Protein AF-A0A7C3GX10-F1 (afdb_monomer_lite)

pLDDT: mean 71.92, std 11.88, range [40.12, 85.06]

Secondary structure (DSSP, 8-state):
-PPPPPTT--SHHHHHHHHHHHHHHHHHHHHHHHHHHHH---HHHHHTS-HHHHTTS---SS--HHHHHHHHHHHHHHHHHHHHHHHHHHHHHHHHHH----GGGG--PPPPPP-

S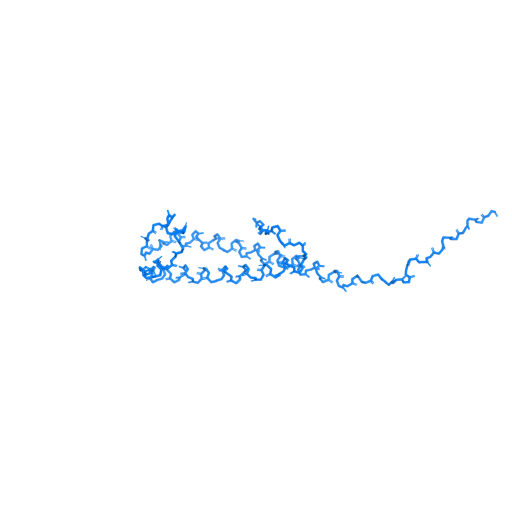equence (115 aa):
MAVVYPTTVVTDVDKMAYLIRYQHEWHQLFNKLGKWFNSGITQAEYDVLPLNVRSRVDYVPQISKAQWDYAKTSMMKVRQALVSDIQTVHTALRLSTTYSPDPTDMFTPTPAPVV

Radius of gyration: 24.32 Å; chains: 1; bounding box: 77×20×60 Å

Foldseek 3Di:
DADDDDPVQDDLVSVLVVLVVVVVVLVVVLVVLVCCAVQFDDPVNLVPDDPVVPVPDPRDRHDDPVRNVVCVVVSVVVVVNSVVSNVVSVVVVVVVVVDDPPPVVPDDPDDDDDD

Structure (mmCIF, N/CA/C/O backbone):
data_AF-A0A7C3GX10-F1
#
_entry.id   AF-A0A7C3GX10-F1
#
loop_
_atom_site.group_PDB
_atom_site.id
_atom_site.type_symbol
_atom_site.label_atom_id
_atom_site.label_alt_id
_atom_site.label_comp_id
_atom_site.label_asym_id
_atom_site.label_entity_id
_atom_site.label_seq_id
_atom_site.pdbx_PDB_ins_code
_atom_site.Cartn_x
_atom_site.Cartn_y
_atom_site.Cartn_z
_atom_site.occupancy
_atom_site.B_iso_or_equiv
_atom_site.auth_seq_id
_atom_site.auth_comp_id
_atom_site.auth_asym_id
_atom_site.auth_atom_id
_atom_site.pdbx_PDB_model_num
ATOM 1 N N . MET A 1 1 ? 11.532 -5.863 1.066 1.00 50.06 1 MET A N 1
ATOM 2 C CA . MET A 1 1 ? 10.333 -6.328 0.336 1.00 50.06 1 MET A CA 1
ATOM 3 C C . MET A 1 1 ? 10.288 -5.507 -0.940 1.00 50.06 1 MET A C 1
ATOM 5 O O . MET A 1 1 ? 10.290 -4.292 -0.809 1.00 50.06 1 MET A O 1
ATOM 9 N N . ALA A 1 2 ? 10.402 -6.129 -2.114 1.00 61.72 2 ALA A N 1
ATOM 10 C CA . ALA A 1 2 ? 10.474 -5.421 -3.400 1.00 61.72 2 ALA A CA 1
ATOM 11 C C . ALA A 1 2 ? 9.066 -5.144 -3.954 1.00 61.72 2 ALA A C 1
ATOM 13 O O . ALA A 1 2 ? 8.140 -5.909 -3.662 1.00 61.72 2 ALA A O 1
ATOM 14 N N . VAL A 1 3 ? 8.892 -4.067 -4.727 1.00 67.62 3 VAL A N 1
ATOM 15 C CA . VAL A 1 3 ? 7.620 -3.778 -5.406 1.00 67.62 3 VAL A CA 1
ATOM 16 C C . VAL A 1 3 ? 7.412 -4.799 -6.527 1.00 67.62 3 VAL A C 1
ATOM 18 O O . VAL A 1 3 ? 8.297 -5.021 -7.349 1.00 67.62 3 VAL A O 1
ATOM 21 N N . VAL A 1 4 ? 6.245 -5.446 -6.554 1.00 76.44 4 VAL A N 1
ATOM 22 C CA . VAL A 1 4 ? 5.893 -6.410 -7.606 1.00 76.44 4 VAL A CA 1
ATOM 23 C C . VAL A 1 4 ? 5.229 -5.662 -8.759 1.00 76.44 4 VAL A C 1
ATOM 25 O O . VAL A 1 4 ? 4.224 -4.975 -8.562 1.00 76.44 4 VAL A O 1
ATOM 28 N N . TYR A 1 5 ? 5.795 -5.803 -9.956 1.00 75.06 5 TYR A N 1
ATOM 29 C CA . TYR A 1 5 ? 5.269 -5.201 -11.178 1.00 75.06 5 TYR A CA 1
ATOM 30 C C . TYR A 1 5 ? 4.331 -6.178 -11.902 1.00 75.06 5 TYR A C 1
ATOM 32 O O . TYR A 1 5 ? 4.615 -7.378 -11.945 1.00 75.06 5 TYR A O 1
ATOM 40 N N . PRO A 1 6 ? 3.225 -5.697 -12.493 1.00 77.25 6 PRO A N 1
ATOM 41 C CA . PRO A 1 6 ? 2.410 -6.505 -13.391 1.00 77.25 6 PRO A CA 1
ATOM 42 C C . PRO A 1 6 ? 3.174 -6.811 -14.688 1.00 77.25 6 PRO A C 1
ATOM 44 O O . PRO A 1 6 ? 4.030 -6.040 -15.114 1.00 77.25 6 PRO A O 1
ATOM 47 N N . THR A 1 7 ? 2.826 -7.914 -15.356 1.00 78.38 7 THR A N 1
ATOM 48 C CA . THR A 1 7 ? 3.488 -8.376 -16.595 1.00 78.38 7 THR A CA 1
ATOM 49 C C . THR A 1 7 ? 3.375 -7.400 -17.768 1.00 78.38 7 THR A C 1
ATOM 51 O O . THR A 1 7 ? 4.136 -7.499 -18.723 1.00 78.38 7 THR A O 1
ATOM 54 N N . THR A 1 8 ? 2.444 -6.447 -17.698 1.00 75.69 8 THR A N 1
ATOM 55 C CA . THR A 1 8 ? 2.250 -5.382 -18.692 1.00 75.69 8 THR A CA 1
ATOM 56 C C . THR A 1 8 ? 3.288 -4.262 -18.595 1.00 75.69 8 THR A C 1
ATOM 58 O O . THR A 1 8 ? 3.344 -3.418 -19.481 1.00 75.69 8 THR A O 1
ATOM 61 N N . VAL A 1 9 ? 4.079 -4.212 -17.519 1.00 78.19 9 VAL A N 1
ATOM 62 C CA . VAL A 1 9 ? 5.132 -3.213 -17.309 1.00 78.19 9 VAL A CA 1
ATOM 63 C C . VAL A 1 9 ? 6.453 -3.796 -17.804 1.00 78.19 9 VAL A C 1
ATOM 65 O O . VAL A 1 9 ? 7.071 -4.617 -17.128 1.00 78.19 9 VAL A O 1
ATOM 68 N N . VAL A 1 10 ? 6.867 -3.386 -19.003 1.00 74.56 10 VAL A N 1
ATOM 69 C CA . VAL A 1 10 ? 8.024 -3.974 -19.699 1.00 74.56 10 VAL A CA 1
ATOM 70 C C . VAL A 1 10 ? 9.218 -3.022 -19.688 1.00 74.56 10 VAL A C 1
ATOM 72 O O . VAL A 1 10 ? 10.340 -3.448 -19.408 1.00 74.56 10 VAL A O 1
ATOM 75 N N . THR A 1 11 ? 8.992 -1.732 -19.947 1.00 83.75 11 THR A N 1
ATOM 76 C CA . THR A 1 11 ? 10.070 -0.738 -20.050 1.00 83.75 11 THR A CA 1
ATOM 77 C C . THR A 1 11 ? 10.337 -0.023 -18.727 1.00 83.75 11 THR A C 1
ATOM 79 O O . THR A 1 11 ? 9.488 0.017 -17.837 1.00 83.75 11 THR A O 1
ATOM 82 N N . ASP A 1 12 ? 11.513 0.592 -18.585 1.00 77.19 12 ASP A N 1
ATOM 83 C CA . ASP A 1 12 ? 11.839 1.385 -17.391 1.00 77.19 12 ASP A CA 1
ATOM 84 C C . ASP A 1 12 ? 10.981 2.658 -17.268 1.00 77.19 12 ASP A C 1
ATOM 86 O O . ASP A 1 12 ? 10.704 3.116 -16.159 1.00 77.19 12 ASP A O 1
ATOM 90 N N . VAL A 1 13 ? 10.470 3.181 -18.389 1.00 79.12 13 VAL A N 1
ATOM 91 C CA . VAL A 1 13 ? 9.482 4.272 -18.402 1.00 79.12 13 VAL A CA 1
ATOM 92 C C . VAL A 1 13 ? 8.140 3.790 -17.844 1.00 79.12 13 VAL A C 1
ATOM 94 O O . VAL A 1 13 ? 7.563 4.456 -16.981 1.00 79.12 13 VAL A O 1
ATOM 97 N N . ASP A 1 14 ? 7.680 2.602 -18.251 1.00 81.25 14 ASP A N 1
ATOM 98 C CA . ASP A 1 14 ? 6.459 1.991 -17.708 1.00 81.25 14 ASP A CA 1
ATOM 99 C C . ASP A 1 14 ? 6.602 1.700 -16.211 1.00 81.25 14 ASP A C 1
ATOM 101 O O . ASP A 1 14 ? 5.668 1.926 -15.438 1.00 81.25 14 ASP A O 1
ATOM 105 N N . LYS A 1 15 ? 7.788 1.244 -15.778 1.00 79.75 15 LYS A N 1
ATOM 106 C CA . LYS A 1 15 ? 8.093 1.024 -14.356 1.00 79.75 15 LYS A CA 1
ATOM 107 C C . LYS A 1 15 ? 8.001 2.326 -13.574 1.00 79.75 15 LYS A C 1
ATOM 109 O O . LYS A 1 15 ? 7.366 2.344 -12.523 1.00 79.75 15 LYS A O 1
ATOM 114 N N . MET A 1 16 ? 8.567 3.419 -14.088 1.00 80.19 16 MET A N 1
ATOM 115 C CA . MET A 1 16 ? 8.489 4.727 -13.435 1.00 80.19 16 MET A CA 1
ATOM 116 C C . MET A 1 16 ? 7.038 5.224 -13.328 1.00 80.19 16 MET A C 1
ATOM 118 O O . MET A 1 16 ? 6.609 5.648 -12.254 1.00 80.19 16 MET A O 1
ATOM 122 N N . ALA A 1 17 ? 6.252 5.117 -14.404 1.00 80.69 17 ALA A N 1
ATOM 123 C CA . ALA A 1 17 ? 4.840 5.503 -14.400 1.00 80.69 17 ALA A CA 1
ATOM 124 C C . ALA A 1 17 ? 4.011 4.663 -13.410 1.00 80.69 17 ALA A C 1
ATOM 126 O O . ALA A 1 17 ? 3.204 5.207 -12.648 1.00 80.69 17 ALA A O 1
ATOM 127 N N . TYR A 1 18 ? 4.249 3.348 -13.371 1.00 82.81 18 TYR A N 1
ATOM 128 C CA . TYR A 1 18 ? 3.621 2.443 -12.413 1.00 82.81 18 TYR A CA 1
ATOM 129 C C . TYR A 1 18 ? 3.975 2.812 -10.969 1.00 82.81 18 TYR A C 1
ATOM 131 O O . TYR A 1 18 ? 3.078 2.925 -10.136 1.00 82.81 18 TYR A O 1
ATOM 139 N N . LEU A 1 19 ? 5.254 3.061 -10.671 1.00 82.69 19 LEU A N 1
ATOM 140 C CA . LEU A 1 19 ? 5.713 3.425 -9.328 1.00 82.69 19 LEU A CA 1
ATOM 141 C C . LEU A 1 19 ? 5.092 4.735 -8.833 1.00 82.69 19 LEU A C 1
ATOM 143 O O . LEU A 1 19 ? 4.646 4.795 -7.688 1.00 82.69 19 LEU A O 1
ATOM 147 N N . ILE A 1 20 ? 5.007 5.760 -9.688 1.00 81.25 20 ILE A N 1
ATOM 148 C CA . ILE A 1 20 ? 4.373 7.045 -9.345 1.00 81.25 20 ILE A CA 1
ATOM 149 C C . ILE A 1 20 ? 2.886 6.844 -9.032 1.00 81.25 20 ILE A C 1
ATOM 151 O O . ILE A 1 20 ? 2.386 7.336 -8.016 1.00 81.25 20 ILE A O 1
ATOM 155 N N . ARG A 1 21 ? 2.168 6.094 -9.877 1.00 83.25 21 ARG A N 1
ATOM 156 C CA . ARG A 1 21 ? 0.748 5.799 -9.655 1.00 83.25 21 ARG A CA 1
ATOM 157 C C . ARG A 1 21 ? 0.539 4.998 -8.372 1.00 83.25 21 ARG A C 1
ATOM 159 O O . ARG A 1 21 ? -0.310 5.353 -7.557 1.00 83.25 21 ARG A O 1
ATOM 166 N N . TYR A 1 22 ? 1.342 3.961 -8.168 1.00 80.50 22 TYR A N 1
ATOM 167 C CA . TYR A 1 22 ? 1.277 3.114 -6.986 1.00 80.50 22 TYR A CA 1
ATOM 168 C C . TYR A 1 22 ? 1.581 3.908 -5.708 1.00 80.50 22 TYR A C 1
ATOM 170 O O . TYR A 1 22 ? 0.889 3.739 -4.707 1.00 80.50 22 TYR A O 1
ATOM 178 N N . GLN A 1 23 ? 2.537 4.845 -5.748 1.00 80.12 23 GLN A N 1
ATOM 179 C CA . GLN A 1 23 ? 2.814 5.779 -4.653 1.00 80.12 23 GLN A CA 1
ATOM 180 C C . GLN A 1 23 ? 1.605 6.673 -4.332 1.00 80.12 23 GLN A C 1
ATOM 182 O O . GLN A 1 23 ? 1.315 6.914 -3.156 1.00 80.12 23 GLN A O 1
ATOM 187 N N . HIS A 1 24 ? 0.889 7.154 -5.353 1.00 82.75 24 HIS A N 1
ATOM 188 C CA . HIS A 1 24 ? -0.308 7.976 -5.173 1.00 82.75 24 HIS A CA 1
ATOM 189 C C . HIS A 1 24 ? -1.457 7.194 -4.519 1.00 82.75 24 HIS A C 1
ATOM 191 O O . HIS A 1 24 ? -2.024 7.649 -3.524 1.00 82.75 24 HIS A O 1
ATOM 197 N N . GLU A 1 25 ? -1.760 5.995 -5.024 1.00 81.38 25 GLU A N 1
ATOM 198 C CA . GLU A 1 25 ? -2.785 5.103 -4.460 1.00 81.38 25 GLU A CA 1
ATOM 199 C C . GLU A 1 25 ? -2.464 4.740 -2.998 1.00 81.38 25 GLU A C 1
ATOM 201 O O . GLU A 1 25 ? -3.335 4.788 -2.124 1.00 81.38 25 GLU A O 1
ATOM 206 N N . TRP A 1 26 ? -1.185 4.492 -2.701 1.00 80.06 26 TRP A N 1
ATOM 207 C CA . TRP A 1 26 ? -0.696 4.247 -1.346 1.00 80.06 26 TRP A CA 1
ATOM 208 C C . TRP A 1 26 ? -0.924 5.420 -0.390 1.00 80.06 26 TRP A C 1
ATOM 210 O O . TRP A 1 26 ? -1.342 5.225 0.753 1.00 80.06 26 TRP A O 1
ATOM 220 N N . HIS A 1 27 ? -0.665 6.646 -0.845 1.00 80.25 27 HIS A N 1
ATOM 221 C CA . HIS A 1 27 ? -0.883 7.847 -0.041 1.00 80.25 27 HIS A CA 1
ATOM 222 C C . HIS A 1 27 ? -2.372 8.057 0.270 1.00 80.25 27 HIS A C 1
ATOM 224 O O . HIS A 1 27 ? -2.734 8.377 1.404 1.00 80.25 27 HIS A O 1
ATOM 230 N N . GLN A 1 28 ? -3.251 7.821 -0.709 1.00 80.62 28 GLN A N 1
ATOM 231 C CA . GLN A 1 28 ? -4.698 7.888 -0.493 1.00 80.62 28 GLN A CA 1
ATOM 232 C C . GLN A 1 28 ? -5.171 6.857 0.537 1.00 80.62 28 GLN A C 1
ATOM 234 O O . GLN A 1 28 ? -5.977 7.186 1.410 1.00 80.62 28 GLN A O 1
ATOM 239 N N . LEU A 1 29 ? -4.655 5.627 0.464 1.00 80.19 29 LEU A N 1
ATOM 240 C CA . LEU A 1 29 ? -4.979 4.579 1.427 1.00 80.19 29 LEU A CA 1
ATOM 241 C C . LEU A 1 29 ? -4.516 4.953 2.842 1.00 80.19 29 LEU A C 1
ATOM 243 O O . LEU A 1 29 ? -5.295 4.826 3.784 1.00 80.19 29 LEU A O 1
ATOM 247 N N . PHE A 1 30 ? -3.291 5.469 2.989 1.00 79.88 30 PHE A N 1
ATOM 248 C CA . PHE A 1 30 ? -2.766 5.927 4.279 1.00 79.88 30 PHE A CA 1
ATOM 249 C C . PHE A 1 30 ? -3.655 7.010 4.904 1.00 79.88 30 PHE A C 1
ATOM 251 O O . PHE A 1 30 ? -4.000 6.922 6.082 1.00 79.88 30 PHE A O 1
ATOM 258 N N . ASN A 1 31 ? -4.084 7.994 4.110 1.00 82.94 31 ASN A N 1
ATOM 259 C CA . ASN A 1 31 ? -4.957 9.067 4.587 1.00 82.94 31 ASN A CA 1
ATOM 260 C C . ASN A 1 31 ? -6.345 8.547 4.989 1.00 82.94 31 ASN A C 1
ATOM 262 O O . ASN A 1 31 ? -6.874 8.963 6.020 1.00 82.94 31 ASN A O 1
ATOM 266 N N . LYS A 1 32 ? -6.918 7.608 4.223 1.00 77.75 32 LYS A N 1
ATOM 267 C CA . LYS A 1 32 ? -8.193 6.961 4.576 1.00 77.75 32 LYS A CA 1
ATOM 268 C C . LYS A 1 32 ? -8.090 6.184 5.886 1.00 77.75 32 LYS A C 1
ATOM 270 O O . LYS A 1 32 ? -8.923 6.381 6.762 1.00 77.75 32 LYS A O 1
ATOM 275 N N . LEU A 1 33 ? -7.047 5.372 6.060 1.00 74.81 33 LEU A N 1
ATOM 276 C CA . LEU A 1 33 ? -6.835 4.639 7.310 1.00 74.81 33 LEU A CA 1
ATOM 277 C C . LEU A 1 33 ? -6.571 5.579 8.492 1.00 74.81 33 LEU A C 1
ATOM 279 O O . LEU A 1 33 ? -7.111 5.360 9.569 1.00 74.81 33 LEU A O 1
ATOM 283 N N . GLY A 1 34 ? -5.802 6.654 8.297 1.00 77.94 34 GLY A N 1
ATOM 284 C CA . GLY A 1 34 ? -5.586 7.668 9.332 1.00 77.94 34 GLY A CA 1
ATOM 285 C C . GLY A 1 34 ? -6.886 8.358 9.754 1.00 77.94 34 GLY A C 1
ATOM 286 O O . GLY A 1 34 ? -7.105 8.594 10.942 1.00 77.94 34 GLY A O 1
ATOM 287 N N . LYS A 1 35 ? -7.788 8.619 8.799 1.00 80.44 35 LYS A N 1
ATOM 288 C CA . LYS A 1 35 ? -9.143 9.110 9.083 1.00 80.44 35 LYS A CA 1
ATOM 289 C C . LYS A 1 35 ? -9.952 8.074 9.869 1.00 80.44 35 LYS A C 1
ATOM 291 O O . LYS A 1 35 ? -10.537 8.426 10.887 1.00 80.44 35 LYS A O 1
ATOM 296 N N . TRP A 1 36 ? -9.930 6.806 9.461 1.00 80.19 36 TRP A N 1
ATOM 297 C CA . TRP A 1 36 ? -10.637 5.733 10.170 1.00 80.19 36 TRP A CA 1
ATOM 298 C C . TRP A 1 36 ? -10.098 5.479 11.580 1.00 80.19 36 TRP A C 1
ATOM 300 O O . TRP A 1 36 ? -10.860 5.105 12.463 1.00 80.19 36 TRP A O 1
ATOM 310 N N . PHE A 1 37 ? -8.811 5.717 11.828 1.00 77.19 37 PHE A N 1
ATOM 311 C CA . PHE A 1 37 ? -8.243 5.650 13.174 1.00 77.19 37 PHE A CA 1
ATOM 312 C C . PHE A 1 37 ? -8.739 6.789 14.069 1.00 77.19 37 PHE A C 1
ATOM 314 O O . PHE A 1 37 ? -9.179 6.545 15.188 1.00 77.19 37 PHE A O 1
ATOM 321 N N . ASN A 1 38 ? -8.691 8.029 13.578 1.00 77.31 38 ASN A N 1
ATOM 322 C CA . ASN A 1 38 ? -9.045 9.200 14.385 1.00 77.31 38 ASN A CA 1
ATOM 323 C C . ASN A 1 38 ? -10.558 9.360 14.581 1.00 77.31 38 ASN A C 1
ATOM 325 O O . ASN A 1 38 ? -11.003 9.821 15.628 1.00 77.31 38 ASN A O 1
ATOM 329 N N . SER A 1 39 ? -11.341 9.040 13.554 1.00 77.94 39 SER A N 1
ATOM 330 C CA . SER A 1 39 ? -12.767 9.376 13.467 1.00 77.94 39 SER A CA 1
ATOM 331 C C . SER A 1 39 ? -13.669 8.149 13.376 1.00 77.94 39 SER A C 1
ATOM 333 O O . SER A 1 39 ? -14.886 8.287 13.444 1.00 77.94 39 SER A O 1
ATOM 335 N N . GLY A 1 40 ? -13.080 6.964 13.223 1.00 71.44 40 GLY A N 1
ATOM 336 C CA . GLY A 1 40 ? -13.806 5.762 12.852 1.00 71.44 40 GLY A CA 1
ATOM 337 C C . GLY A 1 40 ? -14.133 5.684 11.360 1.00 71.44 40 GLY A C 1
ATOM 338 O O . GLY A 1 40 ? -14.049 6.676 10.631 1.00 71.44 40 GLY A O 1
ATOM 339 N N . ILE A 1 41 ? -14.478 4.486 10.888 1.00 76.75 41 ILE A N 1
ATOM 340 C CA . ILE A 1 41 ? -15.082 4.295 9.563 1.00 76.75 41 ILE A CA 1
ATOM 341 C C . ILE A 1 41 ? -16.591 4.471 9.699 1.00 76.75 41 ILE A C 1
ATOM 343 O O . ILE A 1 41 ? -17.221 3.889 10.580 1.00 76.75 41 ILE A O 1
ATOM 347 N N . THR A 1 42 ? -17.185 5.285 8.833 1.00 77.62 42 THR A N 1
ATOM 348 C CA . THR A 1 42 ? -18.645 5.405 8.796 1.00 77.62 42 THR A CA 1
ATOM 349 C C . THR A 1 42 ? -19.255 4.234 8.025 1.00 77.62 42 THR A C 1
ATOM 351 O O . THR A 1 42 ? -18.661 3.737 7.068 1.00 77.62 42 THR A O 1
ATOM 354 N N . GLN A 1 43 ? -20.471 3.821 8.388 1.00 73.69 43 GLN A N 1
ATOM 355 C CA . GLN A 1 43 ? -21.222 2.793 7.654 1.00 73.69 43 GLN A CA 1
ATOM 356 C C . GLN A 1 43 ? -21.305 3.117 6.148 1.00 73.69 43 GLN A C 1
ATOM 358 O O . GLN A 1 43 ? -21.053 2.259 5.311 1.00 73.69 43 GLN A O 1
ATOM 363 N N . ALA A 1 44 ? -21.543 4.388 5.803 1.00 79.06 44 ALA A N 1
ATOM 364 C CA . ALA A 1 44 ? -21.612 4.850 4.418 1.00 79.06 44 ALA A CA 1
ATOM 365 C C . ALA A 1 44 ? -20.293 4.658 3.645 1.00 79.06 44 ALA A C 1
ATOM 367 O O . ALA A 1 44 ? -20.314 4.300 2.470 1.00 79.06 44 ALA A O 1
ATOM 368 N N . GLU A 1 45 ? -19.142 4.876 4.292 1.00 76.00 45 GLU A N 1
ATOM 369 C CA . GLU A 1 45 ? -17.825 4.620 3.693 1.00 76.00 45 GLU A CA 1
ATOM 370 C C . GLU A 1 45 ? -17.535 3.123 3.554 1.00 76.00 45 GLU A C 1
ATOM 372 O O . GLU A 1 45 ? -16.867 2.720 2.602 1.00 76.00 45 GLU A O 1
ATOM 377 N N . TYR A 1 46 ? -18.037 2.302 4.478 1.00 75.88 46 TYR A N 1
ATOM 378 C CA . TYR A 1 46 ? -17.938 0.851 4.385 1.00 75.88 46 TYR A CA 1
ATOM 379 C C . TYR A 1 46 ? -18.795 0.302 3.237 1.00 75.88 46 TYR A C 1
ATOM 381 O O . TYR A 1 46 ? -18.321 -0.526 2.463 1.00 75.88 46 TYR A O 1
ATOM 389 N N . ASP A 1 47 ? -20.017 0.802 3.059 1.00 78.94 47 ASP A N 1
ATOM 390 C CA . ASP A 1 47 ? -20.975 0.287 2.073 1.00 78.94 47 ASP A CA 1
ATOM 391 C C . ASP A 1 47 ? -20.548 0.508 0.615 1.00 78.94 47 ASP A C 1
ATOM 393 O O . ASP A 1 47 ? -20.891 -0.295 -0.257 1.00 78.94 47 ASP A O 1
ATOM 397 N N . VAL A 1 48 ? -19.746 1.544 0.351 1.00 81.31 48 VAL A N 1
ATOM 398 C CA . VAL A 1 48 ? -19.160 1.814 -0.975 1.00 81.31 48 VAL A CA 1
ATOM 399 C C . VAL A 1 48 ? -17.895 0.999 -1.264 1.00 81.31 48 VAL A C 1
ATOM 401 O O . VAL A 1 48 ? -17.350 1.084 -2.368 1.00 81.31 48 VAL A O 1
ATOM 404 N N . LEU A 1 49 ? -17.407 0.195 -0.313 1.00 74.12 49 LEU A N 1
ATOM 405 C CA . LEU A 1 49 ? -16.279 -0.694 -0.570 1.00 74.12 49 LEU A CA 1
ATOM 406 C C . LEU A 1 49 ? -16.692 -1.825 -1.534 1.00 74.12 49 LEU A C 1
ATOM 408 O O . LEU A 1 49 ? -17.769 -2.422 -1.389 1.00 74.12 49 LEU A O 1
ATOM 412 N N . PRO A 1 50 ? -15.819 -2.183 -2.495 1.00 73.19 50 PRO A N 1
ATOM 413 C CA . PRO A 1 50 ? -16.030 -3.326 -3.374 1.00 73.19 50 PRO A CA 1
ATOM 414 C C . PRO A 1 50 ? -16.385 -4.604 -2.595 1.00 73.19 50 PRO A C 1
ATOM 416 O O . PRO A 1 50 ? -15.841 -4.865 -1.520 1.00 73.19 50 PRO A O 1
ATOM 419 N N . LEU A 1 51 ? -17.299 -5.422 -3.130 1.00 68.31 51 LEU A N 1
ATOM 420 C CA . LEU A 1 51 ? -17.841 -6.605 -2.437 1.00 68.31 51 LEU A CA 1
ATOM 421 C C . LEU A 1 51 ? -16.744 -7.612 -2.025 1.00 68.31 51 LEU A C 1
ATOM 423 O O . LEU A 1 51 ? -16.793 -8.213 -0.952 1.00 68.31 51 LEU A O 1
ATOM 427 N N . ASN A 1 52 ? -15.710 -7.758 -2.855 1.00 63.19 52 ASN A N 1
ATOM 428 C CA . ASN A 1 52 ? -14.529 -8.583 -2.586 1.00 63.19 52 ASN A CA 1
ATOM 429 C C . ASN A 1 52 ? -13.677 -8.076 -1.408 1.00 63.19 52 ASN A C 1
ATOM 431 O O . ASN A 1 52 ? -12.929 -8.860 -0.829 1.00 63.19 52 ASN A O 1
ATOM 435 N N . VAL A 1 53 ? -13.780 -6.791 -1.060 1.00 60.09 53 VAL A N 1
ATOM 436 C CA . VAL A 1 53 ? -13.128 -6.195 0.113 1.00 60.09 53 VAL A CA 1
ATOM 437 C C . VAL A 1 53 ? -14.015 -6.369 1.347 1.00 60.09 53 VAL A C 1
ATOM 439 O O . VAL A 1 53 ? -13.543 -6.894 2.350 1.00 60.09 53 VAL A O 1
ATOM 442 N N . ARG A 1 54 ? -15.313 -6.033 1.256 1.00 70.50 54 ARG A N 1
ATOM 443 C CA . ARG A 1 54 ? -16.276 -6.194 2.370 1.00 70.50 54 ARG A CA 1
ATOM 444 C C . ARG A 1 54 ? -16.419 -7.635 2.854 1.00 70.50 54 ARG A C 1
ATOM 446 O O . ARG A 1 54 ? -16.535 -7.874 4.042 1.00 70.50 54 ARG A O 1
ATOM 453 N N . SER A 1 55 ? -16.370 -8.609 1.946 1.00 72.19 55 SER A N 1
ATOM 454 C CA . SER A 1 55 ? -16.440 -10.040 2.300 1.00 72.19 55 SER A CA 1
ATOM 455 C C . SER A 1 55 ? -15.239 -10.559 3.100 1.00 72.19 55 SER A C 1
ATOM 457 O O . SER A 1 55 ? -15.282 -11.680 3.597 1.00 72.19 55 SER A O 1
ATOM 459 N N . ARG A 1 56 ? -14.155 -9.780 3.199 1.00 58.72 56 ARG A N 1
ATOM 460 C CA . ARG A 1 56 ? -12.901 -10.169 3.865 1.00 58.72 56 ARG A CA 1
ATOM 461 C C . ARG A 1 56 ? -12.568 -9.308 5.079 1.00 58.72 56 ARG A C 1
ATOM 463 O O . ARG A 1 56 ? -11.579 -9.587 5.752 1.00 58.72 56 ARG A O 1
ATOM 470 N N . VAL A 1 57 ? -13.322 -8.239 5.306 1.00 55.12 57 VAL A N 1
ATOM 471 C CA . VAL A 1 57 ? -13.023 -7.236 6.324 1.00 55.12 57 VAL A CA 1
ATOM 472 C C . VAL A 1 57 ? -14.321 -6.898 7.032 1.00 55.12 57 VAL A C 1
ATOM 474 O O . VAL A 1 57 ? -15.165 -6.230 6.447 1.00 55.12 57 VAL A O 1
ATOM 477 N N . ASP A 1 58 ? -14.472 -7.353 8.276 1.00 63.72 58 ASP A N 1
ATOM 478 C CA . ASP A 1 58 ? -15.624 -6.997 9.103 1.00 63.72 58 ASP A CA 1
ATOM 479 C C . ASP A 1 58 ? -15.694 -5.480 9.314 1.00 63.72 58 ASP A C 1
ATOM 481 O O . ASP A 1 58 ? -14.671 -4.792 9.416 1.00 63.72 58 ASP A O 1
ATOM 485 N N . TYR A 1 59 ? -16.914 -4.948 9.407 1.00 65.50 59 TYR A N 1
ATOM 486 C CA . TYR A 1 59 ? -17.115 -3.556 9.786 1.00 65.50 59 TYR A CA 1
ATOM 487 C C . TYR A 1 59 ? -16.654 -3.350 11.232 1.00 65.50 59 TYR A C 1
ATOM 489 O O . TYR A 1 59 ? -17.306 -3.795 12.177 1.00 65.50 59 TYR A O 1
ATOM 497 N N . VAL A 1 60 ? -15.531 -2.653 11.406 1.00 63.34 60 VAL A N 1
ATOM 498 C CA . VAL A 1 60 ? -15.031 -2.249 12.721 1.00 63.34 60 VAL A CA 1
ATOM 499 C C . VAL A 1 60 ? -15.090 -0.727 12.801 1.00 63.34 60 VAL A C 1
ATOM 501 O O . VAL A 1 60 ? -14.331 -0.074 12.086 1.00 63.34 60 VAL A O 1
ATOM 504 N N . PRO A 1 61 ? -15.938 -0.142 13.668 1.00 63.59 61 PRO A N 1
ATOM 505 C CA . PRO A 1 61 ? -16.151 1.302 13.713 1.00 63.59 61 PRO A CA 1
ATOM 506 C C . PRO A 1 61 ? -14.878 2.080 14.050 1.00 63.59 61 PRO A C 1
ATOM 508 O O . PRO A 1 61 ? -14.761 3.216 13.620 1.00 63.59 61 PRO A O 1
ATOM 511 N N . GLN A 1 62 ? -13.906 1.483 14.750 1.00 65.25 62 GLN A N 1
ATOM 512 C CA . GLN A 1 62 ? -12.577 2.058 14.978 1.00 65.25 62 GLN A CA 1
ATOM 513 C C . GLN A 1 62 ? -11.495 0.978 14.956 1.00 65.25 62 GLN A C 1
ATOM 515 O O . GLN A 1 62 ? -11.572 -0.015 15.677 1.00 65.25 62 GLN A O 1
ATOM 520 N N . ILE A 1 63 ? -10.442 1.198 14.171 1.00 72.38 63 ILE A N 1
ATOM 521 C CA . ILE A 1 63 ? -9.218 0.395 14.260 1.00 72.38 63 ILE A CA 1
ATOM 522 C C . ILE A 1 63 ? -8.517 0.671 15.593 1.00 72.38 63 ILE A C 1
ATOM 524 O O . ILE A 1 63 ? -8.324 1.822 15.983 1.00 72.38 63 ILE A O 1
ATOM 528 N N . SER A 1 64 ? -8.117 -0.388 16.300 1.00 77.19 64 SER A N 1
ATOM 529 C CA . SER A 1 64 ? -7.377 -0.244 17.556 1.00 77.19 64 SER A CA 1
ATOM 530 C C . SER A 1 64 ? -6.023 0.432 17.327 1.00 77.19 64 SER A C 1
ATOM 532 O O . SER A 1 64 ? -5.426 0.323 16.254 1.00 77.19 64 SER A O 1
ATOM 534 N N . LYS A 1 65 ? -5.478 1.069 18.371 1.00 77.56 65 LYS A N 1
ATOM 535 C CA . LYS A 1 65 ? -4.134 1.665 18.327 1.00 77.56 65 LYS A CA 1
ATOM 536 C C . LYS A 1 65 ? -3.064 0.661 17.888 1.00 77.56 65 LYS A C 1
ATOM 538 O O . LYS A 1 65 ? -2.232 0.996 17.059 1.00 77.56 65 LYS A O 1
ATOM 543 N N . ALA A 1 66 ? -3.143 -0.585 18.360 1.00 80.25 66 ALA A N 1
ATOM 544 C CA . ALA A 1 66 ? -2.218 -1.644 17.958 1.00 80.25 66 ALA A CA 1
ATOM 545 C C . ALA A 1 66 ? -2.324 -1.991 16.459 1.00 80.25 66 ALA A C 1
ATOM 547 O O . ALA A 1 66 ? -1.304 -2.144 15.789 1.00 80.25 66 ALA A O 1
ATOM 548 N N . GLN A 1 67 ? -3.543 -2.073 15.911 1.00 74.75 67 GLN A N 1
ATOM 549 C CA . GLN A 1 67 ? -3.759 -2.306 14.476 1.00 74.75 67 GLN A CA 1
ATOM 550 C C . GLN A 1 67 ? -3.284 -1.121 13.632 1.00 74.75 67 GLN A C 1
ATOM 552 O O . GLN A 1 67 ? -2.671 -1.322 12.584 1.00 74.75 67 GLN A O 1
ATOM 557 N N . TRP A 1 68 ? -3.531 0.105 14.096 1.00 80.19 68 TRP A N 1
ATOM 558 C CA . TRP A 1 68 ? -3.052 1.316 13.443 1.00 80.19 68 TRP A CA 1
ATOM 559 C C . TRP A 1 68 ? -1.525 1.403 13.442 1.00 80.19 68 TRP A C 1
ATOM 561 O O . TRP A 1 68 ? -0.937 1.653 12.393 1.00 80.19 68 TRP A O 1
ATOM 571 N N . ASP A 1 69 ? -0.873 1.131 14.572 1.00 81.06 69 ASP A N 1
ATOM 572 C CA . ASP A 1 69 ? 0.586 1.144 14.677 1.00 81.06 69 ASP A CA 1
ATOM 573 C C . ASP A 1 69 ? 1.211 0.059 13.785 1.00 81.06 69 ASP A C 1
ATOM 575 O O . ASP A 1 69 ? 2.144 0.341 13.029 1.00 81.06 69 ASP A O 1
ATOM 579 N N . TYR A 1 70 ? 0.647 -1.155 13.775 1.00 82.19 70 TYR A N 1
ATOM 580 C CA . TYR A 1 70 ? 1.080 -2.226 12.873 1.00 82.19 70 TYR A CA 1
ATOM 581 C C . TYR A 1 70 ? 0.915 -1.850 11.394 1.00 82.19 70 TYR A C 1
ATOM 583 O O . TYR A 1 70 ? 1.846 -2.035 10.596 1.00 82.19 70 TYR A O 1
ATOM 591 N N . ALA A 1 71 ? -0.251 -1.305 11.026 1.00 75.62 71 ALA A N 1
ATOM 592 C CA . ALA A 1 71 ? -0.509 -0.820 9.679 1.00 75.62 71 ALA A CA 1
ATOM 593 C C . ALA A 1 71 ? 0.530 0.245 9.327 1.00 75.62 71 ALA A C 1
ATOM 595 O O . ALA A 1 71 ? 1.312 0.035 8.406 1.00 75.62 71 ALA A O 1
ATOM 596 N N . LYS A 1 72 ? 0.645 1.315 10.118 1.00 78.94 72 LYS A N 1
ATOM 597 C CA . LYS A 1 72 ? 1.597 2.417 9.927 1.00 78.94 72 LYS A CA 1
ATOM 598 C C . LYS A 1 72 ? 3.035 1.930 9.736 1.00 78.94 72 LYS A C 1
ATOM 600 O O . LYS A 1 72 ? 3.701 2.378 8.804 1.00 78.94 72 LYS A O 1
ATOM 605 N N . THR A 1 73 ? 3.521 0.997 10.554 1.00 83.75 73 THR A N 1
ATOM 606 C CA . THR A 1 73 ? 4.871 0.432 10.396 1.00 83.75 73 THR A CA 1
ATOM 607 C C . THR A 1 73 ? 5.022 -0.327 9.080 1.00 83.75 73 THR A C 1
ATOM 609 O O . THR A 1 73 ? 6.010 -0.135 8.369 1.00 83.75 73 THR A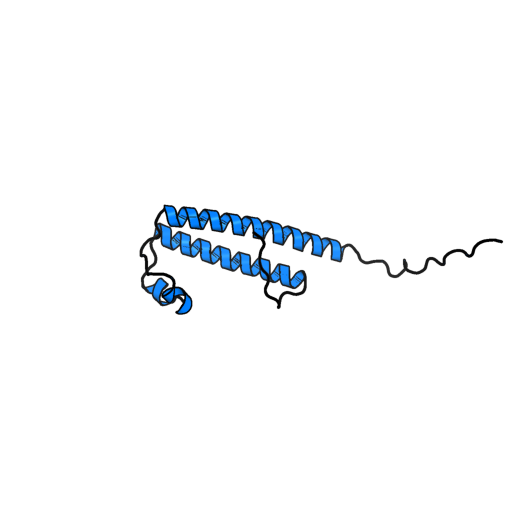 O 1
ATOM 612 N N . SER A 1 74 ? 4.048 -1.162 8.722 1.00 78.06 74 SER A N 1
ATOM 613 C CA . SER A 1 74 ? 4.051 -1.899 7.451 1.00 78.06 74 SER A CA 1
ATOM 614 C C . SER A 1 74 ? 3.995 -0.944 6.253 1.00 78.06 74 SER A C 1
ATOM 616 O O . SER A 1 74 ? 4.754 -1.089 5.296 1.00 78.06 74 SER A O 1
ATOM 618 N N . MET A 1 75 ? 3.173 0.100 6.357 1.00 79.56 75 MET A N 1
ATOM 619 C CA . MET A 1 75 ? 3.016 1.172 5.379 1.00 79.56 75 MET A CA 1
ATOM 620 C C . MET A 1 75 ? 4.321 1.944 5.145 1.00 79.56 75 MET A C 1
ATOM 622 O O . MET A 1 75 ? 4.731 2.164 4.005 1.00 79.56 75 MET A O 1
ATOM 626 N N . MET A 1 76 ? 5.030 2.295 6.219 1.00 81.50 76 MET A N 1
ATOM 627 C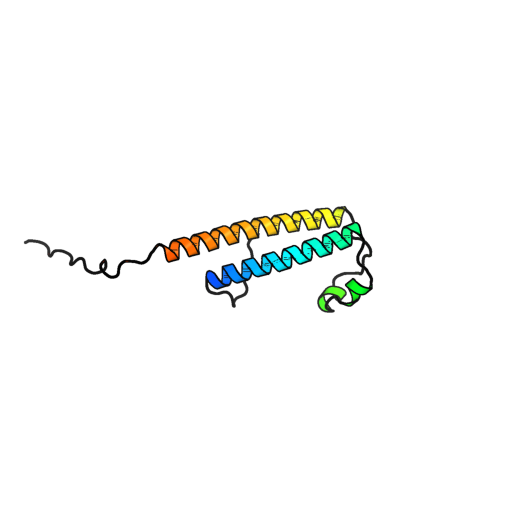 CA . MET A 1 76 ? 6.319 2.985 6.136 1.00 81.50 76 MET A CA 1
ATOM 628 C C . MET A 1 76 ? 7.415 2.127 5.495 1.00 81.50 76 MET A C 1
ATOM 630 O O . MET A 1 76 ? 8.228 2.656 4.735 1.00 81.50 76 MET A O 1
ATOM 634 N N . LYS A 1 77 ? 7.418 0.810 5.743 1.00 81.06 77 LYS A N 1
ATOM 635 C CA . LYS A 1 77 ? 8.352 -0.126 5.094 1.00 81.06 77 LYS A CA 1
ATOM 636 C C . LYS A 1 77 ? 8.119 -0.202 3.584 1.00 81.06 77 LYS A C 1
ATOM 638 O O . LYS A 1 77 ? 9.080 -0.144 2.821 1.00 81.06 77 LYS A O 1
ATOM 643 N N . VAL A 1 78 ? 6.858 -0.278 3.146 1.00 78.25 78 VAL A N 1
ATOM 644 C CA . VAL A 1 78 ? 6.513 -0.261 1.713 1.00 78.25 78 VAL A CA 1
ATOM 645 C C . VAL A 1 78 ? 6.900 1.074 1.078 1.00 78.25 78 VAL A C 1
ATOM 647 O O . VAL A 1 78 ? 7.473 1.088 -0.007 1.00 78.25 78 VAL A O 1
ATOM 650 N N . ARG A 1 79 ? 6.688 2.196 1.778 1.00 79.19 79 ARG A N 1
ATOM 651 C CA . ARG A 1 79 ? 7.130 3.519 1.314 1.00 79.19 79 ARG A CA 1
ATOM 652 C C . ARG A 1 79 ? 8.647 3.601 1.126 1.00 79.19 79 ARG A C 1
ATOM 654 O O . ARG A 1 79 ? 9.089 4.166 0.134 1.00 79.19 79 ARG A O 1
ATOM 661 N N . GLN A 1 80 ? 9.441 3.064 2.053 1.00 82.25 80 GLN A N 1
ATOM 662 C CA . GLN A 1 80 ? 10.903 3.029 1.904 1.00 82.25 80 GLN A CA 1
ATOM 663 C C . GLN A 1 80 ? 11.336 2.201 0.693 1.00 82.25 80 GLN A C 1
ATOM 665 O O . GLN A 1 80 ? 12.170 2.665 -0.080 1.00 82.25 80 GLN A O 1
ATOM 670 N N . ALA A 1 81 ? 10.737 1.024 0.499 1.00 80.62 81 ALA A N 1
ATOM 671 C CA . ALA A 1 81 ? 11.000 0.201 -0.679 1.00 80.62 81 ALA A CA 1
ATOM 672 C C . ALA A 1 81 ? 10.638 0.937 -1.979 1.00 80.62 81 ALA A C 1
ATOM 674 O O . ALA A 1 81 ? 11.438 0.969 -2.905 1.00 80.62 81 ALA A O 1
ATOM 675 N N . LEU A 1 82 ? 9.486 1.615 -2.011 1.00 80.88 82 LEU A N 1
ATOM 676 C CA . LEU A 1 82 ? 9.051 2.410 -3.161 1.00 80.88 82 LEU A CA 1
ATOM 677 C C . LEU A 1 82 ? 10.017 3.541 -3.507 1.00 80.88 82 LEU A C 1
ATOM 679 O O . LEU A 1 82 ? 10.357 3.719 -4.670 1.00 80.88 82 LEU A O 1
ATOM 683 N N . VAL A 1 83 ? 10.462 4.310 -2.509 1.00 81.12 83 VAL A N 1
ATOM 684 C CA . VAL A 1 83 ? 11.419 5.406 -2.734 1.00 81.12 83 VAL A CA 1
ATOM 685 C C . VAL A 1 83 ? 12.740 4.864 -3.278 1.00 81.12 83 VAL A C 1
ATOM 687 O O . VAL A 1 83 ? 13.294 5.455 -4.202 1.00 81.12 83 VAL A O 1
ATOM 690 N N . SER A 1 84 ? 13.212 3.735 -2.744 1.00 85.06 84 SER A N 1
ATOM 691 C CA . SER A 1 84 ? 14.417 3.065 -3.237 1.00 85.06 84 SER A CA 1
ATOM 692 C C . SER A 1 84 ? 14.261 2.638 -4.699 1.00 85.06 84 SER A C 1
ATOM 694 O O . SER A 1 84 ? 15.106 2.977 -5.523 1.00 85.06 84 SER A O 1
ATOM 696 N N . ASP A 1 85 ? 13.164 1.961 -5.045 1.00 81.56 85 ASP A N 1
ATOM 697 C CA . ASP A 1 85 ? 12.924 1.472 -6.408 1.00 81.56 85 ASP A CA 1
ATOM 698 C C . ASP A 1 85 ? 12.777 2.633 -7.411 1.00 81.56 85 ASP A C 1
ATOM 700 O O . ASP A 1 85 ? 13.329 2.573 -8.512 1.00 81.56 85 ASP A O 1
ATOM 704 N N . ILE A 1 86 ? 12.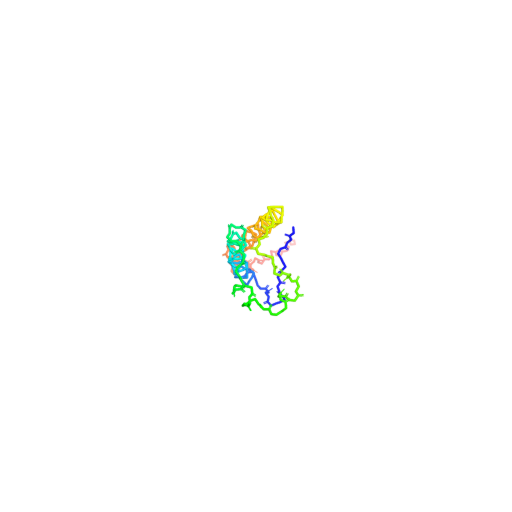124 3.736 -7.016 1.00 81.88 86 ILE A N 1
ATOM 705 C CA . ILE A 1 86 ? 12.045 4.966 -7.824 1.00 81.88 86 ILE A CA 1
ATOM 706 C C . ILE A 1 86 ? 13.445 5.527 -8.099 1.00 81.88 86 ILE A C 1
ATOM 708 O O . ILE A 1 86 ? 13.749 5.882 -9.237 1.00 81.88 86 ILE A O 1
ATOM 712 N N . GLN A 1 87 ? 14.311 5.601 -7.085 1.00 83.69 87 GLN A N 1
ATOM 713 C CA . GLN A 1 87 ? 15.679 6.100 -7.251 1.00 83.69 87 GLN A CA 1
ATOM 714 C C . GLN A 1 87 ? 16.503 5.206 -8.184 1.00 83.69 87 GLN A C 1
ATOM 716 O O . GLN A 1 87 ? 17.228 5.721 -9.040 1.00 83.69 87 GLN A O 1
ATOM 721 N N . THR A 1 88 ? 16.371 3.884 -8.061 1.00 84.56 88 THR A N 1
ATOM 722 C C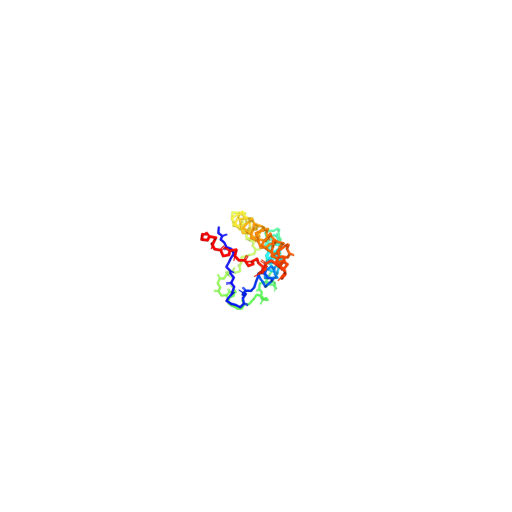A . THR A 1 88 ? 17.052 2.920 -8.932 1.00 84.56 88 THR A CA 1
ATOM 723 C C . THR A 1 88 ? 16.620 3.076 -10.390 1.00 84.56 88 THR A C 1
ATOM 725 O O . THR A 1 88 ? 17.477 3.247 -11.258 1.00 84.56 88 THR A O 1
ATOM 728 N N . VAL A 1 89 ? 15.311 3.090 -10.666 1.00 81.62 89 VAL A N 1
ATOM 729 C CA . VAL A 1 89 ? 14.782 3.228 -12.036 1.00 81.62 89 VAL A CA 1
ATOM 730 C C . VAL A 1 89 ? 15.131 4.594 -12.627 1.00 81.62 89 VAL A C 1
ATOM 732 O O . VAL A 1 89 ? 15.577 4.679 -13.768 1.00 81.62 89 VAL A O 1
ATOM 735 N N . HIS A 1 90 ? 15.020 5.668 -11.843 1.00 81.31 90 HIS A N 1
ATOM 736 C CA . HIS A 1 90 ? 15.404 7.009 -12.284 1.00 81.31 90 HIS A CA 1
ATOM 737 C C . HIS A 1 90 ? 16.899 7.098 -12.641 1.00 81.31 90 HIS A C 1
ATOM 739 O O . HIS A 1 90 ? 17.274 7.750 -13.616 1.00 81.31 90 HIS A O 1
ATOM 745 N N . THR A 1 91 ? 17.763 6.424 -11.878 1.00 80.75 91 THR A N 1
ATOM 746 C CA . THR A 1 91 ? 19.206 6.358 -12.163 1.00 80.75 91 THR A CA 1
ATOM 747 C C . THR A 1 91 ? 19.483 5.579 -13.449 1.00 80.75 91 THR A C 1
ATOM 749 O O . THR A 1 91 ? 20.261 6.046 -14.279 1.00 80.75 91 THR A O 1
ATOM 752 N N . ALA A 1 92 ? 18.812 4.440 -13.652 1.00 76.00 92 ALA A N 1
ATOM 753 C CA . ALA A 1 92 ? 18.918 3.645 -14.876 1.00 76.00 92 ALA A CA 1
ATOM 754 C C . ALA A 1 92 ? 18.475 4.438 -16.118 1.00 76.00 92 ALA A C 1
ATOM 756 O O . ALA A 1 92 ? 19.212 4.500 -17.103 1.00 76.00 92 ALA A O 1
ATOM 757 N N . LEU A 1 93 ? 17.334 5.134 -16.037 1.00 77.88 93 LEU A N 1
ATOM 758 C CA . LEU A 1 93 ? 16.849 6.014 -17.103 1.00 77.88 93 LEU A CA 1
ATOM 759 C C . LEU A 1 93 ? 17.862 7.119 -17.422 1.00 77.88 93 LEU A C 1
ATOM 761 O O . LEU A 1 93 ? 18.199 7.323 -18.587 1.00 77.88 93 LEU A O 1
ATOM 765 N N . ARG A 1 94 ? 18.425 7.778 -16.402 1.00 72.56 94 ARG A N 1
ATOM 766 C CA . ARG A 1 94 ? 19.439 8.823 -16.601 1.00 72.56 94 ARG A CA 1
ATOM 767 C C . ARG A 1 94 ? 20.690 8.284 -17.299 1.00 72.56 94 ARG A C 1
ATOM 769 O O . ARG A 1 94 ? 21.165 8.899 -18.252 1.00 72.56 94 ARG A O 1
ATOM 776 N N . LEU A 1 95 ? 21.207 7.133 -16.870 1.00 61.81 95 LEU A N 1
ATOM 777 C CA . LEU A 1 95 ? 22.370 6.498 -17.500 1.00 61.81 95 LEU A CA 1
ATOM 778 C C . LEU A 1 95 ? 22.083 6.106 -18.956 1.00 61.81 95 LEU A C 1
ATOM 780 O O . LEU A 1 95 ? 22.918 6.363 -19.819 1.00 61.81 95 LEU A O 1
ATOM 784 N N . SER A 1 96 ? 20.881 5.599 -19.250 1.00 57.94 96 SER A N 1
ATOM 785 C CA . SER A 1 96 ? 20.469 5.250 -20.618 1.00 57.94 96 SER A CA 1
ATOM 786 C C . SER A 1 96 ? 20.387 6.460 -21.558 1.00 57.94 96 SER A C 1
ATOM 788 O O . SER A 1 96 ? 20.736 6.348 -22.725 1.00 57.94 96 SER A O 1
ATOM 790 N N . THR A 1 97 ? 20.017 7.641 -21.050 1.00 56.00 97 THR A N 1
ATOM 791 C CA . THR A 1 97 ? 20.004 8.888 -21.838 1.00 56.00 97 THR A CA 1
ATOM 792 C C . THR A 1 97 ? 21.375 9.545 -21.991 1.00 56.00 97 THR A C 1
ATOM 794 O O . THR A 1 97 ? 21.550 10.387 -22.864 1.00 56.00 97 THR A O 1
ATOM 797 N N . THR A 1 98 ? 22.344 9.193 -21.139 1.00 53.66 98 THR A N 1
ATOM 798 C CA . THR A 1 98 ? 23.702 9.770 -21.194 1.00 53.66 98 THR A CA 1
ATOM 799 C C . THR A 1 98 ? 24.629 8.947 -22.094 1.00 53.66 98 THR A C 1
ATOM 801 O O . THR A 1 98 ? 25.671 9.438 -22.517 1.00 53.66 98 THR A O 1
ATOM 804 N N . TYR A 1 99 ? 24.248 7.707 -22.412 1.00 43.66 99 TYR A N 1
ATOM 805 C CA . TYR A 1 99 ? 24.976 6.827 -23.319 1.00 43.66 99 TYR A CA 1
ATOM 806 C C . TYR A 1 99 ? 24.310 6.836 -24.701 1.00 43.66 99 TYR A C 1
ATOM 808 O O . TYR A 1 99 ? 23.532 5.952 -25.045 1.00 43.66 99 TYR A O 1
ATOM 816 N N . SER A 1 100 ? 24.610 7.86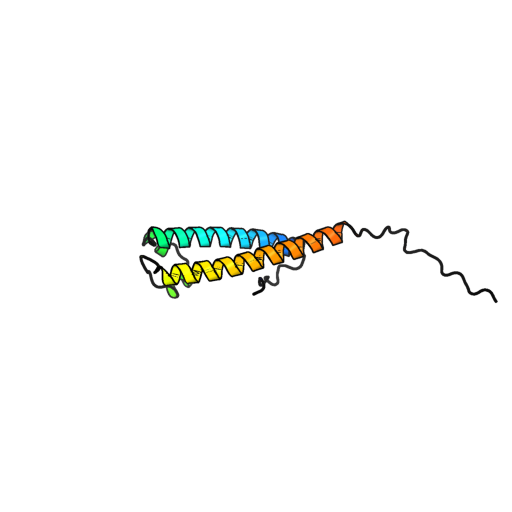3 -25.496 1.00 40.12 100 SER A N 1
ATOM 817 C CA . SER A 1 100 ? 24.457 7.792 -26.949 1.00 40.12 100 SER A CA 1
ATOM 818 C C . SER A 1 100 ? 25.826 7.380 -27.487 1.00 40.12 100 SER A C 1
ATOM 820 O O . SER A 1 100 ? 26.718 8.229 -27.483 1.00 40.12 100 SER A O 1
ATOM 822 N N . PRO A 1 101 ? 26.063 6.109 -27.867 1.00 44.50 101 PRO A N 1
ATOM 823 C CA . PRO A 1 101 ? 27.292 5.781 -28.571 1.00 44.50 101 PRO A CA 1
ATOM 824 C C . PRO A 1 101 ? 27.295 6.626 -29.842 1.00 44.50 101 PRO A C 1
ATOM 826 O O . PRO A 1 101 ? 26.341 6.589 -30.624 1.00 44.50 101 PRO A O 1
ATOM 829 N N . ASP A 1 102 ? 28.318 7.457 -29.997 1.00 49.16 102 ASP A N 1
ATOM 830 C CA . ASP A 1 102 ? 28.525 8.183 -31.236 1.00 49.16 102 ASP A CA 1
ATOM 831 C C . ASP A 1 102 ? 28.649 7.116 -32.342 1.00 49.16 102 ASP A C 1
ATOM 833 O O . ASP A 1 102 ? 29.485 6.213 -32.222 1.00 49.16 102 ASP A O 1
ATOM 837 N N . PRO A 1 103 ? 27.802 7.113 -33.389 1.00 51.28 103 PRO A N 1
ATOM 838 C CA . PRO A 1 103 ? 27.843 6.074 -34.424 1.00 51.28 103 PRO A CA 1
ATOM 839 C C . PRO A 1 103 ? 29.178 6.044 -35.188 1.00 51.28 103 PRO A C 1
ATOM 841 O O . PRO A 1 103 ? 29.416 5.139 -35.987 1.00 51.28 103 PRO A O 1
ATOM 844 N N . THR A 1 104 ? 30.054 7.018 -34.943 1.00 54.06 104 THR A N 1
ATOM 845 C CA . THR A 1 104 ? 31.406 7.102 -35.490 1.00 54.06 104 THR A CA 1
ATOM 846 C C . THR A 1 104 ? 32.413 6.148 -34.830 1.00 54.06 104 THR A C 1
ATOM 848 O O . THR A 1 104 ? 33.418 5.828 -35.460 1.00 54.06 104 THR A O 1
ATOM 851 N N . ASP A 1 105 ? 32.129 5.593 -33.644 1.00 48.75 105 ASP A N 1
ATOM 852 C CA . ASP A 1 105 ? 33.080 4.743 -32.898 1.00 48.75 105 ASP A CA 1
ATOM 853 C C . ASP A 1 105 ? 33.093 3.254 -33.320 1.00 48.75 105 ASP A C 1
ATOM 855 O O . ASP A 1 105 ? 33.841 2.447 -32.770 1.00 48.75 105 ASP A O 1
ATOM 859 N N . MET A 1 106 ? 32.299 2.855 -34.325 1.00 46.06 106 MET A N 1
ATOM 860 C CA . MET A 1 106 ? 32.288 1.470 -34.841 1.00 46.06 106 MET A CA 1
ATOM 861 C C . MET A 1 106 ? 33.290 1.197 -35.976 1.00 46.06 106 MET A C 1
ATOM 863 O O . MET A 1 106 ? 33.352 0.074 -36.476 1.00 46.06 106 MET A O 1
ATOM 867 N N . PHE A 1 107 ? 34.101 2.179 -36.378 1.00 46.47 107 PHE A N 1
ATOM 868 C CA . PHE A 1 107 ? 35.093 2.019 -37.447 1.00 46.47 107 PHE A CA 1
ATOM 869 C C . PHE A 1 107 ? 36.497 2.431 -36.996 1.00 46.47 107 PHE A C 1
ATOM 871 O O . PHE A 1 107 ? 37.072 3.396 -37.492 1.00 46.47 107 PHE A O 1
ATOM 878 N N . THR A 1 108 ? 37.104 1.649 -36.105 1.00 49.44 108 THR A N 1
ATOM 879 C CA . THR A 1 108 ? 38.570 1.562 -36.067 1.00 49.44 108 THR A CA 1
ATOM 880 C C . THR A 1 108 ? 38.991 0.323 -36.858 1.00 49.44 108 THR A C 1
ATOM 882 O O . THR A 1 108 ? 38.816 -0.799 -36.380 1.00 49.44 108 THR A O 1
ATOM 885 N N . PRO A 1 109 ? 39.500 0.462 -38.099 1.00 46.59 109 PRO A N 1
ATOM 886 C CA . PRO A 1 109 ? 40.085 -0.676 -38.789 1.00 46.59 109 PRO A CA 1
ATOM 887 C C . PRO A 1 109 ? 41.280 -1.165 -37.967 1.00 46.59 109 PRO A C 1
ATOM 889 O O . PRO A 1 109 ? 42.217 -0.414 -37.698 1.00 46.59 109 PRO A O 1
ATOM 892 N N . THR A 1 110 ? 41.227 -2.425 -37.540 1.00 60.25 110 THR A N 1
ATOM 893 C CA . THR A 1 110 ? 42.359 -3.110 -36.916 1.00 60.25 110 THR A CA 1
ATOM 894 C C . THR A 1 110 ? 43.556 -3.020 -37.871 1.00 60.25 110 THR A C 1
ATOM 896 O O . THR A 1 110 ? 43.426 -3.464 -39.016 1.00 60.25 110 THR A O 1
ATOM 899 N N . PRO A 1 111 ? 44.705 -2.443 -37.477 1.00 54.88 111 PRO A N 1
ATOM 900 C CA . PRO A 1 111 ? 45.860 -2.415 -38.360 1.00 54.88 111 PRO A CA 1
ATOM 901 C C . PRO A 1 111 ? 46.335 -3.850 -38.601 1.00 54.88 111 PRO A C 1
ATOM 903 O O . PRO A 1 111 ? 46.501 -4.631 -37.662 1.00 54.88 111 PRO A O 1
ATOM 906 N N . ALA A 1 112 ? 46.509 -4.202 -39.875 1.00 51.31 112 ALA A N 1
ATOM 907 C CA . ALA A 1 112 ? 47.033 -5.500 -40.275 1.00 51.31 112 ALA A CA 1
ATOM 908 C C . ALA A 1 112 ? 48.439 -5.712 -39.676 1.00 51.31 112 ALA A C 1
ATOM 910 O O . ALA A 1 112 ? 49.214 -4.753 -39.595 1.00 51.31 112 ALA A O 1
ATOM 911 N N . PRO A 1 113 ? 48.782 -6.942 -39.255 1.00 50.34 113 PRO A N 1
ATOM 912 C CA . PRO A 1 113 ? 50.099 -7.229 -38.707 1.00 50.34 113 PRO A CA 1
ATOM 913 C C . PRO A 1 113 ? 51.168 -6.981 -39.778 1.00 50.34 113 PRO A C 1
ATOM 915 O O . PRO A 1 113 ? 51.069 -7.484 -40.897 1.00 50.34 113 PRO A O 1
ATOM 918 N N . VAL A 1 114 ? 52.175 -6.183 -39.428 1.00 49.22 114 VAL A N 1
ATOM 919 C CA . VAL A 1 114 ? 53.363 -5.961 -40.258 1.00 49.22 114 VAL A CA 1
ATOM 920 C C . VAL A 1 114 ? 54.209 -7.237 -40.210 1.00 49.22 114 VAL A C 1
ATOM 922 O O . VAL A 1 114 ? 54.540 -7.700 -39.118 1.00 49.22 114 VAL A O 1
ATOM 925 N N . VAL A 1 115 ? 54.487 -7.809 -41.386 1.00 55.09 115 VAL A N 1
ATOM 926 C CA . VAL A 1 115 ? 55.393 -8.955 -41.604 1.00 55.09 115 VAL A CA 1
ATOM 927 C C . VAL A 1 115 ? 56.843 -8.497 -41.526 1.00 55.09 115 VAL A C 1
ATOM 929 O O . VAL A 1 115 ? 57.137 -7.430 -42.111 1.00 55.09 115 VAL A O 1
#